Protein AF-A0A383F1B3-F1 (afdb_monomer_lite)

InterPro domains:
  IPR003767 Malate/L-lactate dehydrogenase-like [PF02615] (16-59)
  IPR036111 Malate/L-sulfolactate/L-lactate dehydrogenase-like superfamily [SSF89733] (14-60)
  IPR043144 Malate/L-sulfolactate/L-lactate dehydrogenase-like, alpha-helical domain [G3DSA:1.10.1530.10] (10-71)

Foldseek 3Di:
DLVVVVVDDDDDDDDDLVVQLVVQLVVVVVLVDDSVVSSVQSNQQSVCVVVVVPCSHDVNCVPPPPVVVSD

Radius of gyration: 12.44 Å; chains: 1; bounding box: 34×17×28 Å

Structure (mmCIF, N/CA/C/O backbone):
data_AF-A0A383F1B3-F1
#
_entry.id   AF-A0A383F1B3-F1
#
loop_
_atom_site.group_PDB
_atom_site.id
_atom_site.type_symbol
_atom_site.label_atom_id
_atom_site.label_alt_id
_atom_site.label_comp_id
_atom_site.label_asym_id
_atom_site.label_entity_id
_atom_site.label_seq_id
_atom_site.pdbx_PDB_ins_code
_atom_site.Cartn_x
_atom_site.Cartn_y
_atom_site.Cartn_z
_atom_site.occupancy
_atom_site.B_iso_or_equiv
_atom_site.auth_seq_id
_atom_site.auth_comp_id
_atom_site.auth_asym_id
_atom_site.auth_atom_id
_atom_site.pdbx_PDB_model_num
ATOM 1 N N . MET A 1 1 ? 23.464 8.126 -0.347 1.00 59.00 1 MET A N 1
ATOM 2 C CA . MET A 1 1 ? 22.968 7.272 0.758 1.00 59.00 1 MET A CA 1
ATOM 3 C C . MET A 1 1 ? 21.565 6.715 0.520 1.00 59.00 1 MET A C 1
ATOM 5 O O . MET A 1 1 ? 21.382 5.544 0.798 1.00 59.00 1 MET A O 1
ATOM 9 N N . VAL A 1 2 ? 20.612 7.466 -0.047 1.00 54.88 2 VAL A N 1
ATOM 10 C CA . VAL A 1 2 ? 19.299 6.921 -0.469 1.00 54.88 2 VAL A CA 1
ATOM 11 C C . VAL A 1 2 ? 19.343 6.349 -1.893 1.00 54.88 2 VAL A C 1
ATOM 13 O O . VAL A 1 2 ? 19.033 5.185 -2.103 1.00 54.88 2 VAL A O 1
ATOM 16 N N . LEU A 1 3 ? 19.846 7.125 -2.860 1.00 55.06 3 LEU A N 1
ATOM 17 C CA . LEU A 1 3 ? 19.899 6.726 -4.278 1.00 55.06 3 LEU A CA 1
ATOM 18 C C . LEU A 1 3 ? 20.837 5.538 -4.565 1.00 55.06 3 LEU A C 1
ATOM 20 O O . LEU A 1 3 ? 20.692 4.865 -5.574 1.00 55.06 3 LEU A O 1
ATOM 24 N N . GLU A 1 4 ? 21.792 5.262 -3.672 1.00 62.47 4 GLU A N 1
ATOM 25 C CA . GLU A 1 4 ? 22.657 4.072 -3.744 1.00 62.47 4 GLU A CA 1
ATOM 26 C C . GLU A 1 4 ? 21.845 2.774 -3.618 1.00 62.47 4 GLU A C 1
ATOM 28 O O . GLU A 1 4 ? 22.149 1.805 -4.307 1.00 62.47 4 GLU A O 1
ATOM 33 N N . LYS A 1 5 ? 20.775 2.765 -2.805 1.00 56.81 5 LYS A N 1
ATOM 34 C CA . LYS A 1 5 ? 19.906 1.590 -2.621 1.00 56.81 5 LYS A CA 1
ATOM 35 C C . LYS A 1 5 ? 19.066 1.269 -3.863 1.00 56.81 5 LYS A C 1
ATOM 37 O O . LYS A 1 5 ? 18.650 0.133 -4.025 1.00 56.81 5 LYS A O 1
ATOM 42 N N . LEU A 1 6 ? 18.870 2.243 -4.756 1.00 58.91 6 LEU A N 1
ATOM 43 C CA . LEU A 1 6 ? 18.156 2.061 -6.025 1.00 58.91 6 LEU A CA 1
ATOM 44 C C . LEU A 1 6 ? 19.058 1.500 -7.140 1.00 58.91 6 LEU A C 1
ATOM 46 O O . LEU A 1 6 ? 18.569 1.160 -8.211 1.00 58.91 6 LEU A O 1
ATOM 50 N N . LYS A 1 7 ? 20.379 1.395 -6.922 1.00 62.19 7 LYS A N 1
ATOM 51 C CA . LYS A 1 7 ? 21.333 0.899 -7.936 1.00 62.19 7 LYS A CA 1
ATOM 52 C C . LYS A 1 7 ? 21.299 -0.619 -8.130 1.00 62.19 7 LYS A C 1
ATOM 54 O O . LYS A 1 7 ? 21.904 -1.116 -9.075 1.00 62.19 7 LYS A O 1
ATOM 59 N N . HIS A 1 8 ? 20.659 -1.351 -7.226 1.00 62.44 8 HIS A N 1
ATOM 60 C CA . HIS A 1 8 ? 20.388 -2.781 -7.348 1.00 62.44 8 HIS A CA 1
ATOM 61 C C . HIS A 1 8 ? 18.908 -2.987 -7.067 1.00 62.44 8 HIS A C 1
ATOM 63 O O . HIS A 1 8 ? 18.517 -3.286 -5.942 1.00 62.44 8 HIS A O 1
ATOM 69 N N . VAL A 1 9 ? 18.087 -2.772 -8.092 1.00 60.62 9 VAL A N 1
ATOM 70 C CA . VAL A 1 9 ? 16.690 -3.193 -8.046 1.00 60.62 9 VAL A CA 1
ATOM 71 C C . VAL A 1 9 ? 16.709 -4.716 -8.224 1.00 60.62 9 VAL A C 1
ATOM 73 O O . VAL A 1 9 ? 17.176 -5.173 -9.271 1.00 60.62 9 VAL A O 1
ATOM 76 N N . PRO A 1 10 ? 16.330 -5.516 -7.209 1.00 66.81 10 PRO A N 1
ATOM 77 C CA . PRO A 1 10 ? 16.179 -6.957 -7.392 1.00 66.81 10 PRO A CA 1
ATOM 78 C C . PRO A 1 10 ? 15.123 -7.239 -8.466 1.00 66.81 10 PRO A C 1
ATOM 80 O O . PRO A 1 10 ? 14.343 -6.350 -8.810 1.00 66.81 10 PRO A O 1
ATOM 83 N N . ASP A 1 11 ? 15.083 -8.470 -8.985 1.00 77.31 11 ASP A N 1
ATOM 84 C CA . ASP A 1 11 ? 14.038 -8.859 -9.936 1.00 77.31 11 ASP A CA 1
ATOM 85 C C . ASP A 1 11 ? 12.655 -8.469 -9.383 1.00 77.31 11 ASP A C 1
ATOM 87 O O . ASP A 1 11 ? 12.344 -8.780 -8.223 1.00 77.31 11 ASP A O 1
ATOM 91 N N . PRO A 1 12 ? 11.835 -7.750 -10.173 1.00 75.62 12 PRO A N 1
ATOM 92 C CA . PRO A 1 12 ? 10.575 -7.226 -9.684 1.00 75.62 12 PRO A CA 1
ATOM 93 C C . PRO A 1 12 ? 9.653 -8.385 -9.316 1.00 75.62 12 PRO A C 1
ATOM 95 O O . PRO A 1 12 ? 9.405 -9.294 -10.109 1.00 75.62 12 PRO A O 1
ATOM 98 N N . THR A 1 13 ? 9.126 -8.340 -8.096 1.00 86.19 13 THR A N 1
ATOM 99 C CA . THR A 1 13 ? 8.029 -9.218 -7.695 1.00 86.19 13 THR A CA 1
ATOM 100 C C . THR A 1 13 ? 6.725 -8.511 -8.017 1.00 86.19 13 THR A C 1
ATOM 102 O O . THR A 1 13 ? 6.450 -7.441 -7.482 1.00 86.19 13 THR A O 1
ATOM 105 N N . TYR A 1 14 ? 5.923 -9.108 -8.896 1.00 90.62 14 TYR A N 1
ATOM 106 C CA . TYR A 1 14 ? 4.605 -8.581 -9.222 1.00 90.62 14 TYR A CA 1
ATOM 107 C C . TYR A 1 14 ? 3.619 -8.916 -8.109 1.00 90.62 14 TYR A C 1
ATOM 109 O O . TYR A 1 14 ? 3.479 -10.074 -7.711 1.00 90.62 14 TYR A O 1
ATOM 117 N N . VAL A 1 15 ? 2.927 -7.889 -7.635 1.00 93.00 15 VAL A N 1
ATOM 118 C CA . VAL A 1 15 ? 1.859 -7.982 -6.642 1.00 93.00 15 VAL A CA 1
ATOM 119 C C . VAL A 1 15 ? 0.590 -7.378 -7.228 1.00 93.00 15 VAL A C 1
ATOM 121 O O . VAL A 1 15 ? 0.652 -6.473 -8.057 1.00 93.00 15 VAL A O 1
ATOM 124 N N . ASP A 1 16 ? -0.563 -7.909 -6.831 1.00 97.62 16 ASP A N 1
ATOM 125 C CA . ASP A 1 16 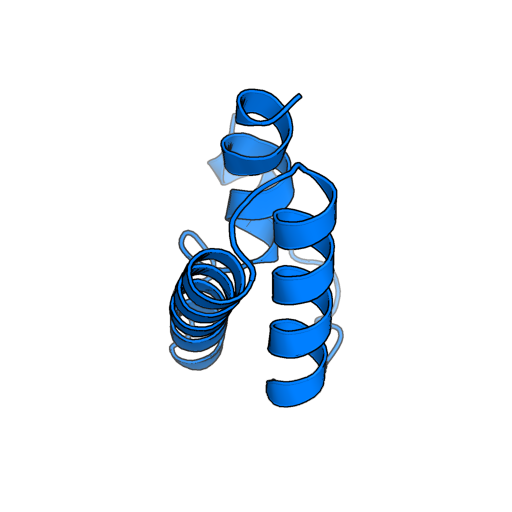? -1.847 -7.336 -7.224 1.00 97.62 16 ASP A CA 1
ATOM 126 C C . ASP A 1 16 ? -2.066 -6.000 -6.500 1.00 97.62 16 ASP A C 1
ATOM 128 O O . ASP A 1 16 ? -1.833 -5.898 -5.294 1.00 97.62 16 ASP A O 1
ATOM 132 N N . ALA A 1 17 ? -2.507 -4.981 -7.239 1.00 97.56 17 ALA A N 1
ATOM 133 C CA . ALA A 1 17 ? -2.670 -3.633 -6.707 1.00 97.56 17 ALA A CA 1
ATOM 134 C C . ALA A 1 17 ? -3.720 -3.573 -5.588 1.00 97.56 17 ALA A C 1
ATOM 136 O O . ALA A 1 17 ? -3.487 -2.921 -4.574 1.00 97.56 17 ALA A O 1
ATOM 137 N N . ALA A 1 18 ? -4.842 -4.287 -5.724 1.00 98.12 18 ALA A N 1
ATOM 138 C CA . ALA A 1 18 ? -5.880 -4.291 -4.698 1.00 98.12 18 ALA A CA 1
ATOM 139 C C . ALA A 1 18 ? -5.380 -4.979 -3.420 1.00 98.12 18 ALA A C 1
ATOM 141 O O . ALA A 1 18 ? -5.558 -4.447 -2.324 1.00 98.12 18 ALA A O 1
ATOM 142 N N . LEU A 1 19 ? -4.669 -6.104 -3.558 1.00 98.12 19 LEU A N 1
ATOM 143 C CA . LEU A 1 19 ? -4.057 -6.779 -2.408 1.00 98.12 19 LEU A CA 1
ATOM 144 C C . LEU A 1 19 ? -2.987 -5.914 -1.724 1.00 98.12 19 LEU A C 1
ATOM 146 O O . LEU A 1 19 ? -2.889 -5.920 -0.495 1.00 98.12 19 LEU A O 1
ATOM 150 N N . LEU A 1 20 ? -2.197 -5.153 -2.490 1.00 97.06 20 LEU A N 1
ATOM 151 C CA . LEU A 1 20 ? -1.207 -4.229 -1.933 1.00 97.06 20 LEU A CA 1
ATOM 152 C C . LEU A 1 20 ? -1.876 -3.074 -1.168 1.00 97.06 20 LEU A C 1
ATOM 154 O O . LEU A 1 20 ? -1.408 -2.708 -0.084 1.00 97.06 20 LEU A O 1
ATOM 158 N N . THR A 1 21 ? -2.993 -2.546 -1.678 1.00 98.31 21 THR A N 1
ATOM 159 C CA . THR A 1 21 ? -3.805 -1.530 -0.990 1.00 98.31 21 THR A CA 1
ATOM 160 C C . THR A 1 21 ? -4.376 -2.070 0.320 1.00 98.31 21 THR A C 1
ATOM 162 O O . THR A 1 21 ? -4.226 -1.428 1.362 1.00 98.31 21 THR A O 1
ATOM 165 N N . GLU A 1 22 ? -4.976 -3.263 0.317 1.00 98.31 22 GLU A N 1
ATOM 166 C CA . GLU A 1 22 ? -5.543 -3.888 1.523 1.00 98.31 22 GLU A CA 1
ATOM 167 C C . GLU A 1 22 ? -4.477 -4.163 2.591 1.00 98.31 22 GLU A C 1
ATOM 169 O O . GLU A 1 22 ? -4.681 -3.878 3.779 1.00 98.31 22 GLU A O 1
ATOM 174 N N . PHE A 1 23 ? -3.314 -4.673 2.173 1.00 96.62 23 PHE A N 1
ATOM 175 C CA . PHE A 1 23 ? -2.170 -4.890 3.055 1.00 96.62 23 PHE A CA 1
ATOM 176 C C . PHE A 1 23 ? -1.714 -3.581 3.710 1.00 96.62 23 PHE A C 1
ATOM 178 O O . PHE A 1 23 ? -1.583 -3.505 4.935 1.00 96.62 23 PHE A O 1
ATOM 185 N N . THR A 1 24 ? -1.517 -2.538 2.904 1.00 96.19 24 THR A N 1
ATOM 186 C CA . THR A 1 24 ? -1.011 -1.240 3.369 1.00 96.19 24 THR A CA 1
ATOM 187 C C . THR A 1 24 ? -2.025 -0.545 4.284 1.00 96.19 24 THR A C 1
ATOM 189 O O . THR A 1 24 ? -1.656 -0.025 5.338 1.00 96.19 24 THR A O 1
ATOM 192 N N . THR A 1 25 ? -3.318 -0.635 3.955 1.00 97.44 25 THR A N 1
ATOM 193 C CA . THR A 1 25 ? -4.428 -0.153 4.797 1.00 97.44 25 THR A CA 1
ATOM 194 C C . THR A 1 25 ? -4.422 -0.828 6.165 1.00 97.44 25 THR A C 1
ATOM 196 O O . THR A 1 25 ? -4.529 -0.164 7.201 1.00 97.44 25 THR A O 1
ATOM 199 N N . SER A 1 26 ? -4.282 -2.157 6.180 1.00 96.94 26 SER A N 1
ATOM 200 C CA . SER A 1 26 ? -4.256 -2.950 7.412 1.00 96.94 26 SER A CA 1
ATOM 201 C C . SER A 1 26 ? -3.059 -2.583 8.285 1.00 96.94 26 SER A C 1
ATOM 203 O O . SER A 1 26 ? -3.193 -2.481 9.504 1.00 96.94 26 SER A O 1
ATOM 205 N N . LEU A 1 27 ? -1.902 -2.336 7.668 1.00 94.31 27 LEU A N 1
ATOM 206 C CA . LEU A 1 27 ? -0.690 -1.943 8.373 1.00 94.31 27 LEU A CA 1
ATOM 207 C C . LEU A 1 27 ? -0.830 -0.571 9.042 1.00 94.31 27 LEU A C 1
ATOM 209 O O . LEU A 1 27 ? -0.561 -0.461 10.235 1.00 94.31 27 LEU A O 1
ATOM 213 N N . PHE A 1 28 ? -1.282 0.456 8.317 1.00 93.94 28 PHE A N 1
ATOM 214 C CA . PHE A 1 28 ? -1.502 1.786 8.900 1.00 93.94 28 PHE A CA 1
ATOM 215 C C . PHE A 1 28 ? -2.616 1.779 9.950 1.00 93.94 28 PHE A C 1
ATOM 217 O O . PHE A 1 28 ? -2.483 2.392 11.007 1.00 93.94 28 PHE A O 1
ATOM 224 N N . SER A 1 29 ? -3.687 1.015 9.728 1.00 95.56 29 SER A N 1
ATOM 225 C CA . SER A 1 29 ? -4.732 0.843 10.744 1.00 95.56 29 SER A CA 1
ATOM 226 C C . SER A 1 29 ? -4.174 0.211 12.026 1.00 95.56 29 SER A C 1
ATOM 228 O O . SER A 1 29 ? -4.530 0.620 13.131 1.00 95.56 29 SER A O 1
ATOM 230 N N . ALA A 1 30 ? -3.252 -0.752 11.906 1.00 93.50 30 ALA A N 1
ATOM 231 C CA . ALA A 1 30 ? -2.621 -1.402 13.054 1.00 93.50 30 ALA A CA 1
ATOM 232 C C . ALA A 1 30 ? -1.741 -0.455 13.892 1.00 93.50 30 ALA A C 1
ATOM 234 O O . ALA A 1 30 ? -1.525 -0.730 15.072 1.00 93.50 30 ALA A O 1
ATOM 235 N N . THR A 1 31 ? -1.281 0.672 13.334 1.00 90.19 31 THR A N 1
ATOM 236 C CA . THR A 1 31 ? -0.575 1.722 14.094 1.00 90.19 31 THR A CA 1
ATOM 237 C C . THR A 1 31 ? -1.527 2.704 14.788 1.00 90.19 31 THR A C 1
ATOM 239 O O . THR A 1 31 ? -1.071 3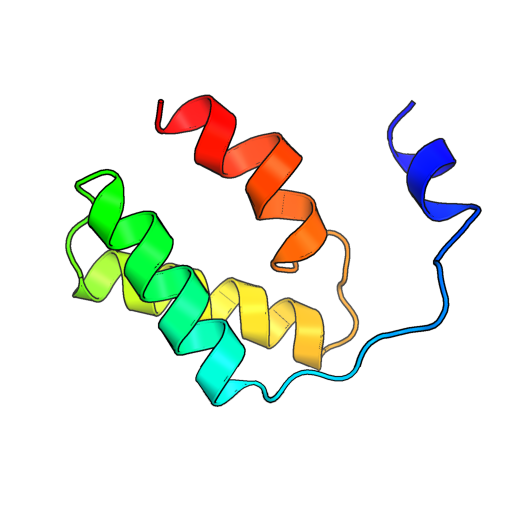.654 15.418 1.00 90.19 31 THR A O 1
ATOM 242 N N . GLY A 1 32 ? -2.845 2.501 14.685 1.00 92.25 32 GLY A N 1
ATOM 243 C CA . GLY A 1 32 ? -3.869 3.347 15.304 1.00 92.25 32 GLY A CA 1
ATOM 244 C C . GLY A 1 32 ? -4.452 4.431 14.393 1.00 92.25 32 GLY A C 1
ATOM 245 O O . GLY A 1 32 ? -5.243 5.243 14.871 1.00 92.25 32 GLY A O 1
ATOM 246 N N . MET A 1 33 ? -4.095 4.453 13.104 1.00 94.00 33 MET A N 1
ATOM 247 C CA . MET A 1 33 ? -4.723 5.347 12.128 1.00 94.00 33 MET A CA 1
ATOM 248 C C . MET A 1 33 ? -6.191 4.935 11.894 1.00 94.00 33 MET A C 1
ATOM 250 O O . MET A 1 33 ? -6.468 3.735 11.799 1.00 94.00 33 MET A O 1
ATOM 254 N N . PRO A 1 34 ? -7.142 5.884 11.785 1.00 97.19 34 PRO A N 1
ATOM 255 C CA . PRO A 1 34 ? -8.502 5.586 11.339 1.00 97.19 34 PRO A CA 1
ATOM 256 C C . PRO A 1 34 ? -8.501 4.827 10.006 1.00 97.19 34 PRO A C 1
ATOM 258 O O . PRO A 1 34 ? -7.717 5.131 9.110 1.00 97.19 34 PRO A O 1
ATOM 261 N N . THR A 1 35 ? 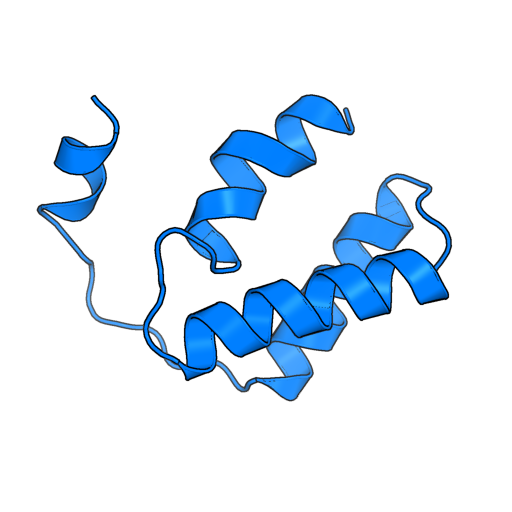-9.356 3.812 9.869 1.00 97.44 35 THR A N 1
ATOM 262 C CA . THR A 1 35 ? -9.307 2.889 8.721 1.00 97.44 35 THR A CA 1
ATOM 263 C C . THR A 1 35 ? -9.574 3.569 7.378 1.00 97.44 35 THR A C 1
ATOM 265 O O . THR A 1 35 ? -8.999 3.174 6.369 1.00 97.44 35 THR A O 1
ATOM 268 N N . ASP A 1 36 ? -10.423 4.590 7.351 1.00 97.69 36 ASP A N 1
ATOM 269 C CA . ASP A 1 36 ? -10.698 5.402 6.165 1.00 97.69 36 ASP A CA 1
ATOM 270 C C . ASP A 1 36 ? -9.484 6.243 5.743 1.00 97.69 36 ASP A C 1
ATOM 272 O O . ASP A 1 36 ? -9.140 6.273 4.561 1.00 97.69 36 ASP A O 1
ATOM 276 N N . GLU A 1 37 ? -8.787 6.859 6.701 1.00 97.50 37 GLU A N 1
ATOM 277 C CA . GLU A 1 37 ? -7.526 7.567 6.446 1.00 97.50 37 GLU A CA 1
ATOM 278 C C . GLU A 1 37 ? -6.422 6.602 5.987 1.00 97.50 37 GLU A C 1
ATOM 280 O O . GLU A 1 37 ? -5.731 6.868 5.003 1.00 97.50 37 GLU A O 1
ATOM 285 N N . ALA A 1 38 ? -6.307 5.441 6.639 1.00 96.38 38 ALA A N 1
ATOM 286 C CA . ALA A 1 38 ? -5.360 4.392 6.272 1.00 96.38 38 ALA A CA 1
ATOM 287 C C . ALA A 1 38 ? -5.582 3.891 4.840 1.00 96.38 38 ALA A C 1
ATOM 289 O O . ALA A 1 38 ? -4.615 3.689 4.102 1.00 96.38 38 ALA A O 1
ATOM 290 N N . HIS A 1 39 ? -6.846 3.723 4.444 1.00 98.19 39 HIS A N 1
ATOM 291 C CA . HIS A 1 39 ? -7.212 3.317 3.093 1.00 98.19 39 HIS A CA 1
ATOM 292 C C . HIS A 1 39 ? -6.841 4.383 2.064 1.00 98.19 39 HIS A C 1
ATOM 294 O O . HIS A 1 39 ? -6.206 4.067 1.061 1.00 98.19 39 HIS A O 1
ATOM 300 N N . LEU A 1 40 ? -7.164 5.652 2.331 1.00 98.12 40 LEU A N 1
ATOM 301 C CA . LEU A 1 40 ? -6.802 6.757 1.443 1.00 98.12 40 LEU A CA 1
ATOM 302 C C . LEU A 1 40 ? -5.279 6.856 1.254 1.00 98.12 40 LEU A C 1
ATOM 304 O O . LEU A 1 40 ? -4.799 7.019 0.133 1.00 98.12 40 LEU A O 1
ATOM 308 N N . CYS A 1 41 ? -4.507 6.737 2.337 1.00 96.00 41 CYS A N 1
ATOM 309 C CA . CYS A 1 41 ? -3.048 6.724 2.254 1.00 96.00 41 CYS A CA 1
ATOM 310 C C . CYS A 1 41 ? -2.536 5.538 1.425 1.00 96.00 41 CYS A C 1
ATOM 312 O O . CYS A 1 41 ? -1.647 5.722 0.595 1.00 96.00 41 CYS A O 1
ATOM 314 N N . ALA A 1 42 ? -3.098 4.343 1.621 1.00 97.00 42 ALA A N 1
ATOM 315 C CA . ALA A 1 42 ? -2.743 3.165 0.839 1.00 97.00 42 ALA A CA 1
ATOM 316 C C . ALA A 1 42 ? -3.033 3.357 -0.659 1.00 97.00 42 ALA A C 1
ATOM 318 O O . ALA A 1 42 ? -2.155 3.084 -1.475 1.00 97.00 42 ALA A O 1
ATOM 319 N N . GLU A 1 43 ? -4.208 3.882 -1.020 1.00 98.31 43 GLU A N 1
ATOM 320 C CA . GLU A 1 43 ? -4.570 4.155 -2.416 1.00 98.31 43 GLU A CA 1
ATOM 321 C C . GLU A 1 43 ? -3.584 5.108 -3.096 1.00 98.31 43 GLU A C 1
ATOM 323 O O . GLU A 1 43 ? -3.159 4.839 -4.215 1.00 98.31 43 GLU A O 1
ATOM 328 N N . VAL A 1 44 ? -3.169 6.187 -2.423 1.00 97.81 44 VAL A N 1
ATOM 329 C CA . VAL A 1 44 ? -2.214 7.157 -2.989 1.00 97.81 44 VAL A CA 1
ATOM 330 C C . VAL A 1 44 ? -0.844 6.525 -3.249 1.00 97.81 44 VAL A C 1
ATOM 332 O O . VAL A 1 44 ? -0.234 6.783 -4.286 1.00 97.81 44 VAL A O 1
ATOM 335 N N . LEU A 1 45 ? -0.348 5.695 -2.326 1.00 96.69 45 LEU A N 1
ATOM 336 C CA . LEU A 1 45 ? 0.953 5.037 -2.487 1.00 96.69 45 LEU A CA 1
ATOM 337 C C . LEU A 1 45 ? 0.919 3.982 -3.593 1.00 96.69 45 LEU A C 1
ATOM 339 O O . LEU A 1 45 ? 1.845 3.907 -4.398 1.00 96.69 45 LEU A O 1
ATOM 343 N N . VAL A 1 46 ? -0.157 3.200 -3.661 1.00 97.31 46 VAL A N 1
ATOM 344 C CA . VAL A 1 46 ? -0.325 2.197 -4.716 1.00 97.31 46 VAL A CA 1
ATOM 345 C C . VAL A 1 46 ? -0.539 2.863 -6.075 1.00 97.31 46 VAL A C 1
ATOM 347 O O . VAL A 1 46 ? 0.017 2.397 -7.064 1.00 97.31 46 VAL A O 1
ATOM 350 N N . ASP A 1 47 ? -1.260 3.984 -6.151 1.00 98.12 47 ASP A N 1
ATOM 351 C CA . ASP A 1 47 ? -1.379 4.759 -7.392 1.00 98.12 47 ASP A CA 1
ATOM 352 C C . ASP A 1 47 ? -0.008 5.276 -7.862 1.00 98.12 47 ASP A C 1
ATOM 354 O O . ASP A 1 47 ? 0.307 5.204 -9.052 1.00 98.12 47 ASP A O 1
ATOM 358 N N . ALA A 1 48 ? 0.864 5.703 -6.943 1.00 96.56 48 ALA A N 1
ATOM 359 C CA . ALA A 1 48 ? 2.237 6.072 -7.284 1.00 96.56 48 ALA A CA 1
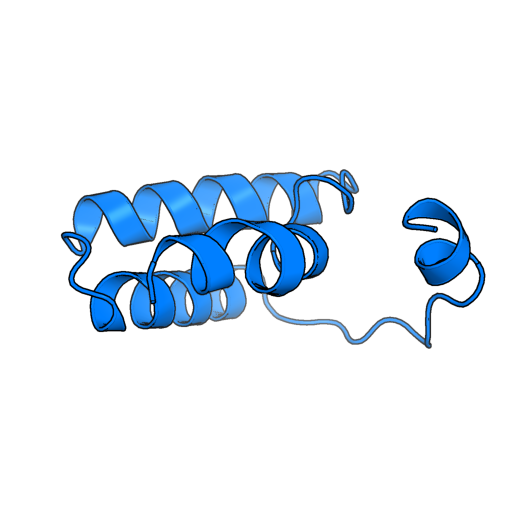ATOM 360 C C . ALA A 1 48 ? 3.036 4.885 -7.862 1.00 96.56 48 ALA A C 1
ATOM 362 O O . ALA A 1 48 ? 3.701 5.062 -8.888 1.00 96.56 48 ALA A O 1
ATOM 363 N N . ASP A 1 49 ? 2.929 3.685 -7.275 1.00 94.94 49 ASP A N 1
ATOM 364 C CA . ASP A 1 49 ? 3.544 2.457 -7.815 1.00 94.94 49 ASP A CA 1
ATOM 365 C C . ASP A 1 49 ? 2.992 2.125 -9.217 1.00 94.94 49 ASP A C 1
ATOM 367 O O . ASP A 1 49 ? 3.752 1.873 -10.154 1.00 94.94 49 ASP A O 1
ATOM 371 N N . MET A 1 50 ? 1.671 2.206 -9.407 1.00 96.00 50 MET A N 1
ATOM 372 C CA . MET A 1 50 ? 1.014 1.928 -10.694 1.00 96.00 50 MET A CA 1
ATOM 373 C C . MET A 1 50 ? 1.404 2.916 -11.802 1.00 96.00 50 MET A C 1
ATOM 375 O O . MET A 1 50 ? 1.355 2.569 -12.985 1.00 96.00 50 MET A O 1
ATOM 379 N N . ASN A 1 51 ? 1.829 4.126 -11.434 1.00 96.25 51 ASN A N 1
ATOM 380 C CA . ASN A 1 51 ? 2.337 5.143 -12.355 1.00 96.25 51 ASN A CA 1
ATOM 381 C C . ASN A 1 51 ? 3.874 5.115 -12.511 1.00 96.25 51 ASN A C 1
ATOM 383 O O . ASN A 1 51 ? 4.433 5.971 -13.202 1.00 96.25 51 ASN A O 1
ATOM 387 N N . GLY A 1 52 ? 4.569 4.146 -11.901 1.00 91.12 52 GLY A N 1
ATOM 388 C CA . GLY A 1 52 ? 6.029 4.008 -11.974 1.00 91.12 52 GLY A CA 1
ATOM 389 C C . GLY A 1 52 ? 6.794 5.095 -11.212 1.00 91.12 52 GLY A C 1
ATOM 390 O O . GLY A 1 52 ? 7.937 5.416 -11.548 1.00 91.12 52 GLY A O 1
ATOM 391 N N . ILE A 1 53 ? 6.161 5.707 -10.209 1.00 92.62 53 ILE A N 1
ATOM 392 C CA . ILE A 1 53 ? 6.757 6.719 -9.333 1.00 92.62 53 ILE A CA 1
ATOM 393 C C . ILE A 1 53 ? 7.244 6.027 -8.051 1.00 92.62 53 ILE A C 1
ATOM 395 O O . ILE A 1 53 ? 6.855 6.391 -6.944 1.00 92.62 53 ILE A O 1
ATOM 399 N N . ASP A 1 54 ? 8.142 5.048 -8.187 1.00 86.75 54 ASP A N 1
ATOM 400 C CA . ASP A 1 54 ? 8.565 4.138 -7.101 1.00 86.75 54 ASP A CA 1
ATOM 401 C C . ASP A 1 54 ? 9.079 4.863 -5.839 1.00 86.75 54 ASP A C 1
ATOM 403 O O . ASP A 1 54 ? 8.934 4.396 -4.713 1.00 86.75 54 ASP A O 1
ATOM 407 N N . THR A 1 55 ? 9.667 6.054 -6.006 1.00 86.75 55 THR A N 1
ATOM 408 C CA . THR A 1 55 ? 10.128 6.909 -4.888 1.00 86.75 55 THR A CA 1
ATOM 409 C C . THR A 1 55 ? 8.995 7.444 -4.005 1.00 86.75 55 THR A C 1
ATOM 411 O O . THR A 1 55 ? 9.237 7.849 -2.872 1.00 86.75 55 THR A O 1
ATOM 414 N N . HIS A 1 56 ? 7.766 7.464 -4.508 1.00 91.06 56 HIS A N 1
ATOM 415 C CA . HIS A 1 56 ? 6.558 7.880 -3.792 1.00 91.06 56 HIS A CA 1
ATOM 416 C C . HIS A 1 56 ? 5.602 6.699 -3.563 1.00 91.06 56 HIS A C 1
ATOM 418 O O . HIS A 1 56 ? 4.518 6.889 -3.025 1.00 91.06 56 HIS A O 1
ATOM 424 N N . GLY A 1 57 ? 6.024 5.489 -3.936 1.00 92.81 57 GLY A N 1
ATOM 425 C CA . GLY A 1 57 ? 5.270 4.256 -3.775 1.00 92.81 57 GLY A CA 1
ATOM 426 C C . GLY A 1 57 ? 5.406 3.616 -2.398 1.00 92.81 57 GLY A C 1
ATOM 427 O O . GLY A 1 57 ? 6.060 4.157 -1.489 1.00 92.81 57 GLY A O 1
ATOM 428 N N . VAL A 1 58 ? 4.804 2.436 -2.247 1.00 93.00 58 VAL A N 1
ATOM 429 C CA . VAL A 1 58 ? 4.700 1.727 -0.965 1.00 93.00 58 VAL A CA 1
ATOM 430 C C . VAL A 1 58 ? 6.085 1.378 -0.422 1.00 93.00 58 VAL A C 1
ATOM 432 O O . VAL A 1 58 ? 6.451 1.833 0.661 1.00 93.00 58 VAL A O 1
ATOM 435 N N . CYS A 1 59 ? 6.891 0.622 -1.171 1.00 84.81 59 CYS A N 1
ATOM 436 C CA . CYS A 1 59 ? 8.159 0.065 -0.679 1.00 84.81 59 CYS A CA 1
ATOM 437 C C . CYS A 1 59 ? 9.158 1.129 -0.207 1.00 84.81 59 CYS A C 1
ATOM 439 O O . CYS A 1 59 ? 9.879 0.910 0.767 1.00 84.81 59 CYS A O 1
ATOM 441 N N . TYR A 1 60 ? 9.210 2.278 -0.883 1.00 81.88 60 TYR A N 1
ATOM 442 C CA . TYR A 1 60 ? 10.119 3.350 -0.501 1.00 81.88 60 TYR A CA 1
ATOM 443 C C . TYR A 1 60 ? 9.638 4.074 0.763 1.00 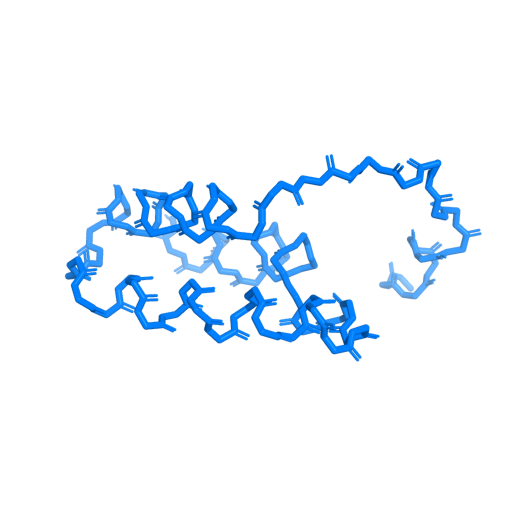81.88 60 TYR A C 1
ATOM 445 O O . TYR A 1 60 ? 10.438 4.337 1.659 1.00 81.88 60 TYR A O 1
ATOM 453 N N . ASN A 1 61 ? 8.342 4.377 0.877 1.00 84.12 61 ASN A N 1
ATOM 454 C CA . ASN A 1 61 ? 7.844 5.214 1.971 1.00 84.12 61 ASN A CA 1
ATOM 455 C C . ASN A 1 61 ? 7.518 4.440 3.253 1.00 84.12 61 ASN A C 1
ATOM 457 O O . ASN A 1 61 ? 7.648 5.005 4.343 1.00 84.12 61 ASN A O 1
ATOM 461 N N . LEU A 1 62 ? 7.147 3.160 3.153 1.00 81.88 62 LEU A N 1
ATOM 462 C CA . LEU A 1 62 ? 6.779 2.340 4.311 1.00 81.88 62 LEU A CA 1
ATOM 463 C C . LEU A 1 62 ? 7.925 2.246 5.328 1.00 81.88 62 LEU A C 1
ATOM 465 O O . LEU A 1 62 ? 7.744 2.577 6.498 1.00 81.88 62 LEU A O 1
ATOM 469 N N . ASP A 1 63 ? 9.107 1.839 4.861 1.00 70.44 63 ASP A N 1
ATOM 470 C CA . ASP A 1 63 ? 10.283 1.573 5.700 1.00 70.44 63 ASP A CA 1
ATOM 471 C C . ASP A 1 63 ? 10.982 2.877 6.124 1.00 70.44 63 ASP A C 1
ATOM 473 O O . ASP A 1 63 ? 11.295 3.094 7.295 1.00 70.44 63 ASP A O 1
ATOM 477 N N . LEU A 1 64 ? 11.183 3.801 5.177 1.00 64.75 64 LEU A N 1
ATOM 478 C CA . LEU A 1 64 ? 12.009 4.992 5.404 1.00 64.75 64 LEU A CA 1
ATOM 479 C C . LEU A 1 64 ? 11.281 6.151 6.092 1.00 64.75 64 LEU A C 1
ATOM 481 O O . LEU A 1 64 ? 11.947 6.973 6.726 1.00 64.75 64 LEU A O 1
ATOM 485 N N . HIS A 1 65 ? 9.959 6.271 5.938 1.00 71.06 65 HIS A N 1
ATOM 486 C CA . HIS A 1 65 ? 9.261 7.523 6.251 1.00 71.06 65 HIS A CA 1
ATOM 487 C C . HIS A 1 65 ? 8.031 7.352 7.139 1.00 71.06 65 HIS A C 1
ATOM 489 O O . HIS A 1 65 ? 7.859 8.145 8.064 1.00 71.06 65 HIS A O 1
ATOM 495 N N . TYR A 1 66 ? 7.201 6.335 6.909 1.00 76.56 66 TYR A N 1
ATOM 496 C CA . TYR A 1 66 ? 5.937 6.214 7.635 1.00 76.56 66 TYR A CA 1
ATOM 497 C C . TYR A 1 66 ? 6.046 5.389 8.906 1.00 76.56 66 TYR A C 1
ATOM 499 O O . TYR A 1 66 ? 5.744 5.912 9.975 1.00 76.56 66 TYR A O 1
ATOM 507 N N . LEU A 1 67 ? 6.526 4.144 8.845 1.00 71.25 67 LEU A N 1
ATOM 508 C CA . LEU A 1 67 ? 6.561 3.304 10.048 1.00 71.25 67 LEU A CA 1
ATOM 509 C C . LEU A 1 67 ? 7.496 3.866 11.122 1.00 71.25 67 LEU A C 1
ATOM 511 O O . LEU A 1 67 ? 7.153 3.848 12.298 1.00 71.25 67 LEU A O 1
ATOM 515 N N . THR A 1 68 ? 8.624 4.453 10.717 1.00 69.88 68 THR A N 1
ATOM 516 C CA . THR A 1 68 ? 9.560 5.111 11.645 1.00 69.88 68 THR A CA 1
ATOM 517 C C . THR A 1 68 ? 8.950 6.342 12.335 1.00 69.88 68 THR A C 1
ATOM 519 O O . THR A 1 68 ? 9.397 6.713 13.413 1.00 69.88 68 THR A O 1
ATOM 522 N N . GLY A 1 69 ? 7.955 7.001 11.728 1.00 64.06 69 GLY A N 1
ATOM 523 C CA . GLY A 1 69 ? 7.249 8.138 12.334 1.00 64.06 69 GLY A CA 1
ATOM 524 C C . GLY A 1 69 ? 5.990 7.755 13.121 1.00 64.06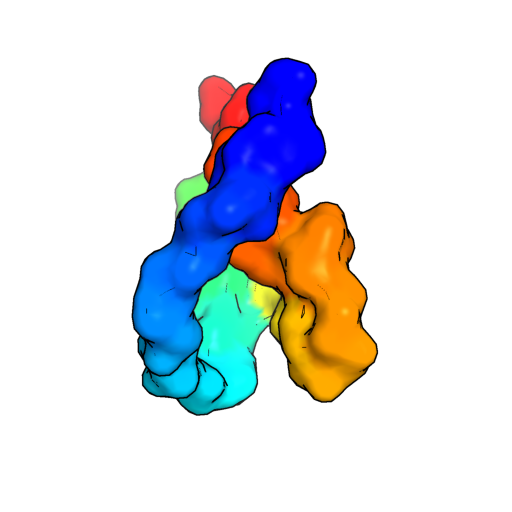 69 GLY A C 1
ATOM 525 O O . GLY A 1 69 ? 5.486 8.578 13.881 1.00 64.06 69 GLY A O 1
ATOM 526 N N . LEU A 1 70 ? 5.475 6.538 12.918 1.00 63.38 70 LEU A N 1
ATOM 527 C CA . LEU A 1 70 ? 4.249 6.017 13.534 1.00 63.38 70 LEU A CA 1
ATOM 528 C C . LEU A 1 70 ? 4.512 5.140 14.776 1.00 63.38 70 LEU A C 1
ATOM 530 O O . LEU A 1 70 ? 3.569 4.868 15.519 1.00 63.38 70 LEU A O 1
ATOM 534 N N . MET A 1 71 ? 5.757 4.701 14.996 1.00 59.19 71 MET A N 1
ATOM 535 C CA . MET A 1 71 ? 6.222 3.937 16.169 1.00 59.19 71 MET A CA 1
ATOM 536 C C . MET A 1 71 ? 7.114 4.783 17.077 1.00 59.19 71 MET A C 1
ATOM 538 O O . MET A 1 71 ? 7.064 4.555 18.308 1.00 59.19 71 MET A O 1
#

Organism: NCBI:txid408172

Sequence (71 aa):
MVLEKLKHVPDPTYVDAALLTEFTTSLFSATGMPTDEAHLCAEVLVDADMNGIDTHGVCYNLDLHYLTGLM

pLDDT: mean 85.53, std 14.38, range [54.88, 98.31]

Secondary structure (DSSP, 8-state):
--GGGGGS-PSPPP--HHHHHHHHHHHHHHTT--HHHHHHHHHHHHHHHHTT-GGGSHHHHIIIIIHHHH-